Protein AF-A0A2N2TC26-F1 (afdb_monomer_lite)

Secondary structure (DSSP, 8-state):
-PPPP-PPPPPPHHHHHHHHHHTT--HHHHHHHHHHHHHTT---S-----

Foldseek 3Di:
DDDDDDDDDDDDPVNVVVVCVVVPNDPVNVVVVVVVCVVVVVDPDDDDDD

pLDDT: mean 83.42, std 5.31, range [65.38, 89.69]

Sequence (50 aa):
PGEVMLLKGSASLSDVVKALNSIGATPQDLLAILQALKASGALRAELEVI

Radius of gyration: 15.31 Å; chains: 1; bounding box: 30×24×46 Å

Structure (mmCIF, N/CA/C/O backbone):
data_AF-A0A2N2TC26-F1
#
_entry.id   AF-A0A2N2TC26-F1
#
loop_
_atom_site.group_PDB
_atom_site.id
_atom_site.type_symbol
_atom_site.label_atom_id
_atom_site.label_alt_id
_atom_site.label_comp_id
_atom_site.label_asym_id
_atom_site.label_entity_id
_atom_site.label_seq_id
_atom_site.pdbx_PDB_ins_code
_atom_site.Cartn_x
_atom_site.Cartn_y
_atom_site.Cartn_z
_atom_site.occupancy
_atom_site.B_iso_or_equiv
_atom_site.auth_seq_id
_atom_site.auth_comp_id
_atom_site.auth_asym_id
_atom_site.auth_atom_id
_atom_site.pdbx_PDB_model_num
ATOM 1 N N . PRO A 1 1 ? 22.207 -8.620 -36.194 1.00 65.38 1 PRO A N 1
ATOM 2 C CA . PRO A 1 1 ? 20.969 -7.973 -35.689 1.00 65.38 1 PRO A CA 1
ATOM 3 C C . PRO A 1 1 ? 20.614 -8.559 -34.317 1.00 65.38 1 PRO A C 1
ATOM 5 O O . PRO A 1 1 ? 20.547 -9.777 -34.207 1.00 65.38 1 PRO A O 1
ATOM 8 N N . GLY A 1 2 ? 20.509 -7.733 -33.273 1.00 78.06 2 GLY A N 1
ATOM 9 C CA . GLY A 1 2 ? 20.211 -8.212 -31.918 1.00 78.06 2 GLY A CA 1
ATOM 10 C C . GLY A 1 2 ? 18.71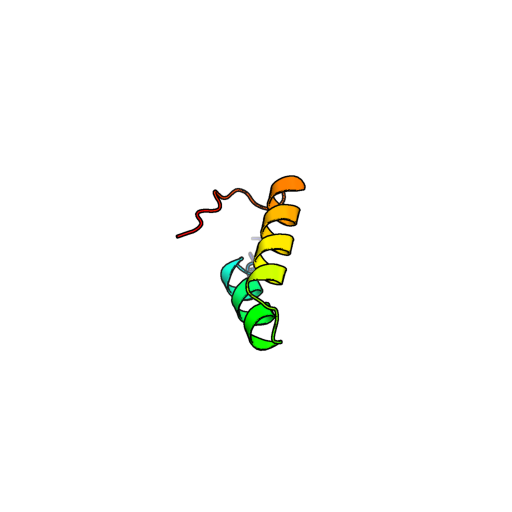3 -8.440 -31.720 1.00 78.06 2 GLY A C 1
ATOM 11 O O . GLY A 1 2 ? 17.920 -7.563 -32.056 1.00 78.06 2 GLY A O 1
ATOM 12 N N . GLU A 1 3 ? 18.334 -9.600 -31.187 1.00 79.88 3 GLU A N 1
ATOM 13 C CA . GLU A 1 3 ? 16.979 -9.848 -30.687 1.00 79.88 3 GLU A CA 1
ATOM 14 C C . GLU A 1 3 ? 16.748 -9.032 -29.412 1.00 79.88 3 GLU A C 1
ATOM 16 O O . GLU A 1 3 ? 17.522 -9.102 -28.457 1.00 79.88 3 GLU A O 1
ATOM 21 N N . VAL A 1 4 ? 15.676 -8.245 -29.398 1.00 82.75 4 VAL A N 1
ATOM 22 C CA . VAL A 1 4 ? 15.196 -7.536 -28.209 1.00 82.75 4 VAL A CA 1
ATOM 23 C C . VAL A 1 4 ? 14.099 -8.370 -27.560 1.00 82.75 4 VAL A C 1
ATOM 25 O O . VAL A 1 4 ? 13.081 -8.660 -28.185 1.00 82.75 4 VAL A O 1
ATOM 28 N N . MET A 1 5 ? 14.301 -8.740 -26.296 1.00 83.25 5 MET A N 1
ATOM 29 C CA . MET A 1 5 ? 13.318 -9.458 -25.489 1.00 83.25 5 MET A CA 1
ATOM 30 C C . MET A 1 5 ? 12.565 -8.477 -24.586 1.00 83.25 5 MET A C 1
ATOM 32 O O . MET A 1 5 ? 13.171 -7.701 -23.846 1.00 83.25 5 MET A O 1
ATOM 36 N N . LEU A 1 6 ? 11.233 -8.532 -24.619 1.00 80.19 6 LEU A N 1
ATOM 37 C CA . LEU A 1 6 ? 10.376 -7.830 -23.665 1.00 80.19 6 LEU A CA 1
ATOM 38 C C . LEU A 1 6 ? 10.478 -8.508 -22.294 1.00 80.19 6 LEU A C 1
ATOM 40 O O . LEU A 1 6 ? 10.019 -9.635 -22.107 1.00 80.19 6 LEU A O 1
ATOM 44 N N . LEU A 1 7 ? 11.070 -7.810 -21.328 1.00 79.25 7 LEU A N 1
ATOM 45 C CA . LEU A 1 7 ? 11.048 -8.218 -19.927 1.00 79.25 7 LEU A CA 1
ATOM 46 C C . LEU A 1 7 ? 9.691 -7.846 -19.320 1.00 79.25 7 LEU A C 1
ATOM 48 O O . LEU A 1 7 ? 9.199 -6.734 -19.518 1.00 79.25 7 LEU A O 1
ATOM 52 N N . LYS A 1 8 ? 9.079 -8.770 -18.567 1.00 76.56 8 LYS A N 1
ATOM 53 C CA . LYS A 1 8 ? 7.886 -8.452 -17.770 1.00 76.56 8 LYS A CA 1
ATOM 54 C C . LYS A 1 8 ? 8.231 -7.322 -16.798 1.00 76.56 8 LYS A C 1
ATOM 56 O O . LYS A 1 8 ? 9.221 -7.416 -16.075 1.00 76.56 8 LYS A O 1
ATOM 61 N N . GLY A 1 9 ? 7.412 -6.271 -16.802 1.00 73.88 9 GLY A N 1
ATOM 62 C CA . GLY A 1 9 ? 7.555 -5.146 -15.882 1.00 73.88 9 GLY A CA 1
ATOM 63 C C . GLY A 1 9 ? 7.485 -5.593 -14.421 1.00 73.88 9 GLY A C 1
ATOM 64 O O . GLY A 1 9 ? 6.883 -6.618 -14.095 1.00 73.88 9 GLY A O 1
ATOM 65 N N . SER A 1 10 ? 8.117 -4.819 -13.542 1.00 76.44 10 SER A N 1
ATOM 66 C CA . SER A 1 10 ? 8.022 -5.004 -12.094 1.00 76.44 10 SER A CA 1
ATOM 67 C C . SER A 1 10 ? 6.592 -4.772 -11.593 1.00 76.44 10 SER A C 1
ATOM 69 O O . SER A 1 10 ? 5.800 -4.096 -12.249 1.00 76.44 10 SER A O 1
ATOM 71 N N . ALA A 1 11 ? 6.273 -5.301 -10.409 1.00 80.31 11 ALA A N 1
ATOM 72 C CA . ALA A 1 11 ? 4.978 -5.081 -9.769 1.00 80.31 11 ALA A CA 1
ATOM 73 C C . ALA A 1 11 ? 4.705 -3.583 -9.545 1.00 80.31 11 ALA A C 1
ATOM 75 O O . ALA A 1 11 ? 5.611 -2.832 -9.169 1.00 80.31 11 ALA A O 1
ATOM 76 N N . SER A 1 12 ? 3.458 -3.152 -9.751 1.00 83.75 12 SER A N 1
ATOM 77 C CA . SER A 1 12 ? 3.029 -1.805 -9.376 1.00 83.75 12 SER A CA 1
ATOM 78 C C . SER A 1 12 ? 2.748 -1.731 -7.874 1.00 83.75 12 SER A C 1
ATOM 80 O O . SER A 1 12 ? 2.417 -2.732 -7.235 1.00 83.75 12 SER A O 1
ATOM 82 N N . LEU A 1 13 ? 2.812 -0.529 -7.298 1.00 80.38 13 LEU A N 1
ATOM 83 C CA . LEU A 1 13 ? 2.427 -0.322 -5.898 1.00 80.38 13 LEU A CA 1
ATOM 84 C C . LEU A 1 13 ? 0.985 -0.789 -5.629 1.00 80.38 13 LEU A C 1
ATOM 86 O O . LEU A 1 13 ? 0.705 -1.370 -4.584 1.00 80.38 13 LEU A O 1
ATOM 90 N N . SER A 1 14 ? 0.079 -0.593 -6.590 1.00 83.44 14 SER A N 1
ATOM 91 C CA . SER A 1 14 ? -1.301 -1.069 -6.490 1.00 83.44 14 SER A CA 1
ATOM 92 C C . SER A 1 14 ? -1.399 -2.592 -6.410 1.00 83.44 14 SER A C 1
ATOM 94 O O . SER A 1 14 ? -2.273 -3.092 -5.705 1.00 83.44 14 SER A O 1
ATOM 96 N N . ASP A 1 15 ? -0.514 -3.331 -7.084 1.00 86.00 15 ASP A N 1
ATOM 97 C CA . ASP A 1 15 ? -0.482 -4.797 -7.003 1.00 86.00 15 ASP A CA 1
ATOM 98 C C . ASP A 1 15 ? -0.047 -5.257 -5.610 1.00 86.00 15 ASP A C 1
ATOM 100 O O . ASP A 1 15 ? -0.647 -6.169 -5.042 1.00 86.00 15 ASP A O 1
ATOM 104 N N . VAL A 1 16 ? 0.932 -4.568 -5.016 1.00 83.75 16 VAL A N 1
ATOM 105 C CA . VAL A 1 16 ? 1.402 -4.837 -3.649 1.00 83.75 16 VAL A CA 1
ATOM 106 C C . VAL A 1 16 ? 0.299 -4.559 -2.626 1.00 83.75 16 VAL A C 1
ATOM 108 O O . VAL A 1 16 ? 0.022 -5.401 -1.776 1.00 83.75 16 VAL A O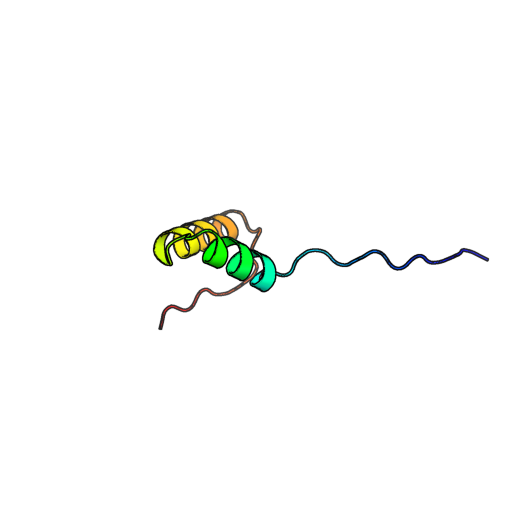 1
ATOM 111 N N . VAL A 1 17 ? -0.382 -3.415 -2.731 1.00 86.44 17 VAL A N 1
ATOM 112 C CA . VAL A 1 17 ? -1.473 -3.040 -1.814 1.00 86.44 17 VAL A CA 1
ATOM 113 C C . VAL A 1 17 ? -2.650 -4.012 -1.918 1.00 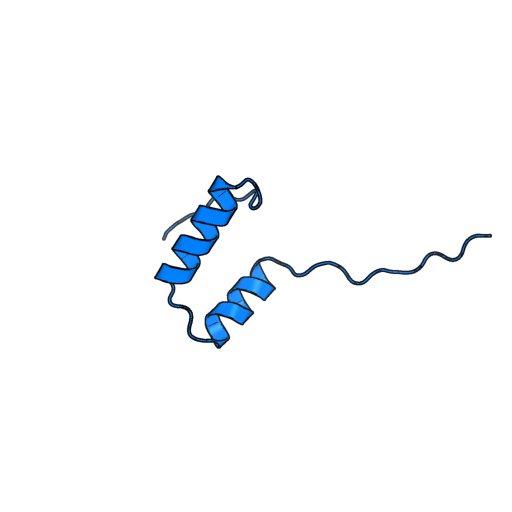86.44 17 VAL A C 1
ATOM 115 O O . VAL A 1 17 ? -3.190 -4.432 -0.897 1.00 86.44 17 VAL A O 1
ATOM 118 N N . LYS A 1 18 ? -3.040 -4.413 -3.134 1.00 88.00 18 LYS A N 1
ATOM 119 C CA . LYS A 1 18 ? -4.096 -5.418 -3.343 1.00 88.00 18 LYS A CA 1
ATOM 120 C C . LYS A 1 18 ? -3.717 -6.765 -2.740 1.00 88.00 18 LYS A C 1
ATOM 122 O O . LYS A 1 18 ? -4.549 -7.373 -2.069 1.00 88.00 18 LYS A O 1
ATOM 127 N N . ALA A 1 19 ? -2.478 -7.208 -2.956 1.00 86.50 19 ALA A N 1
ATOM 128 C CA . ALA A 1 19 ? -1.981 -8.448 -2.384 1.00 86.50 19 ALA A CA 1
ATOM 129 C C . ALA A 1 19 ? -2.057 -8.395 -0.857 1.00 86.50 19 ALA A C 1
ATOM 131 O O . ALA A 1 19 ? -2.723 -9.242 -0.278 1.00 86.50 19 ALA A O 1
ATOM 132 N N . LEU A 1 20 ? -1.493 -7.365 -0.221 1.00 86.38 20 LEU A N 1
ATOM 133 C CA . LEU A 1 20 ? -1.501 -7.203 1.237 1.00 86.38 20 LEU A CA 1
ATOM 134 C C . LEU A 1 20 ? -2.922 -7.130 1.824 1.00 86.38 20 LEU A C 1
ATOM 136 O O . LEU A 1 20 ? -3.212 -7.829 2.795 1.00 86.38 20 LEU A O 1
ATOM 140 N N . ASN A 1 21 ? -3.828 -6.371 1.198 1.00 84.56 21 ASN A N 1
ATOM 141 C CA . ASN A 1 21 ? -5.242 -6.330 1.588 1.00 84.56 21 ASN A CA 1
ATOM 142 C C . ASN A 1 21 ? -5.896 -7.721 1.546 1.00 84.56 21 ASN A C 1
ATOM 144 O O . ASN A 1 21 ? -6.659 -8.072 2.441 1.00 84.56 21 ASN A O 1
ATOM 148 N N . SER A 1 22 ? -5.585 -8.535 0.530 1.00 89.00 22 SER A N 1
ATOM 149 C CA . SER A 1 22 ? -6.171 -9.876 0.382 1.00 89.00 22 SER A CA 1
ATOM 150 C C . SER A 1 22 ? -5.724 -10.876 1.455 1.00 89.00 22 SER A C 1
ATOM 152 O O . SER A 1 22 ? -6.441 -11.836 1.722 1.00 89.00 22 SER A O 1
ATOM 154 N N . ILE A 1 23 ? -4.570 -10.639 2.092 1.00 85.19 23 ILE A N 1
ATOM 155 C CA . ILE A 1 23 ? -4.028 -11.481 3.177 1.00 85.19 23 ILE A CA 1
ATOM 156 C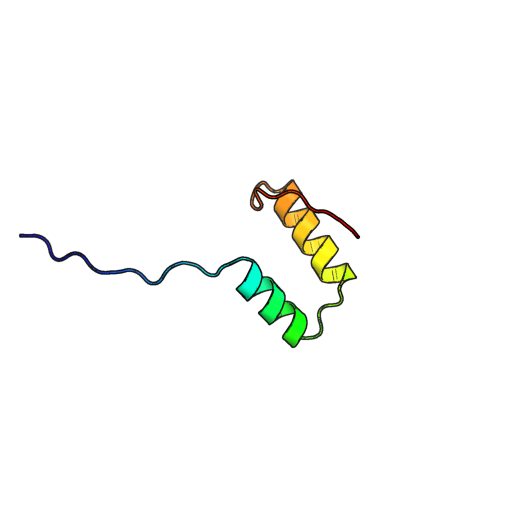 C . ILE A 1 23 ? -4.508 -11.010 4.560 1.00 85.19 23 ILE A C 1
ATOM 158 O O . ILE A 1 23 ? -4.146 -11.610 5.569 1.00 85.19 23 ILE A O 1
ATOM 162 N N . GLY A 1 24 ? -5.327 -9.952 4.617 1.00 85.94 24 GLY A N 1
ATOM 163 C CA . GLY A 1 24 ? -5.874 -9.405 5.858 1.00 85.94 24 GLY A CA 1
ATOM 164 C C . GLY A 1 24 ? -4.990 -8.360 6.540 1.00 85.94 24 GLY A C 1
ATOM 165 O O . GLY A 1 24 ? -5.184 -8.109 7.727 1.00 85.94 24 GLY A O 1
ATOM 166 N N . ALA A 1 25 ? -4.036 -7.747 5.826 1.00 89.50 25 ALA A N 1
ATOM 167 C CA . ALA A 1 25 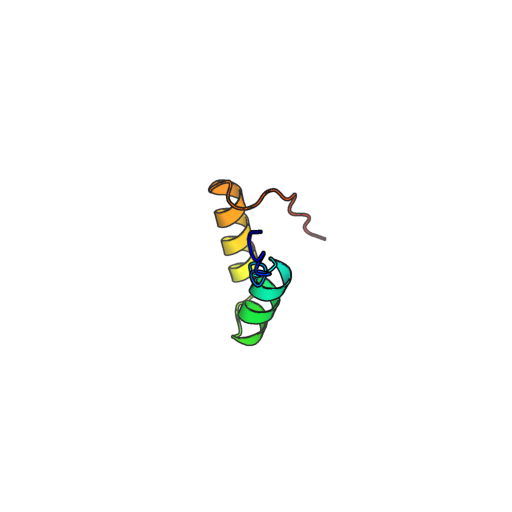? -3.312 -6.596 6.362 1.00 89.50 25 ALA A CA 1
ATOM 168 C C . ALA A 1 25 ? -4.304 -5.473 6.686 1.00 89.50 25 ALA A C 1
ATOM 170 O O . ALA A 1 25 ? -5.162 -5.133 5.866 1.00 89.50 25 ALA A O 1
ATOM 171 N N . THR A 1 26 ? -4.200 -4.895 7.881 1.00 88.31 26 THR A N 1
ATOM 172 C CA . THR A 1 26 ? -5.086 -3.794 8.252 1.00 88.31 26 THR A CA 1
ATOM 173 C C . THR A 1 26 ? -4.675 -2.516 7.514 1.00 88.31 26 THR A C 1
ATOM 175 O O . THR A 1 26 ? -3.506 -2.354 7.145 1.00 88.31 26 THR A O 1
ATOM 178 N N . PRO A 1 27 ? -5.588 -1.544 7.335 1.00 83.94 27 PRO A N 1
ATOM 179 C CA . PRO A 1 27 ? -5.221 -0.227 6.815 1.00 83.94 27 PRO A CA 1
ATOM 180 C C . PRO A 1 27 ? -4.087 0.439 7.613 1.00 83.94 27 PRO A C 1
ATOM 182 O O . PRO A 1 27 ? -3.274 1.165 7.047 1.00 83.94 27 PRO A O 1
ATOM 185 N N . GLN A 1 28 ? -4.003 0.153 8.918 1.00 86.69 28 GLN A N 1
ATOM 186 C CA . GLN A 1 28 ? -2.945 0.640 9.801 1.00 86.69 28 GLN A CA 1
ATOM 187 C C . GLN A 1 28 ? -1.579 0.024 9.465 1.00 86.69 28 GLN A C 1
ATOM 189 O O . GLN A 1 28 ? -0.587 0.750 9.396 1.00 86.69 28 GLN A O 1
ATOM 194 N N . ASP A 1 29 ? -1.5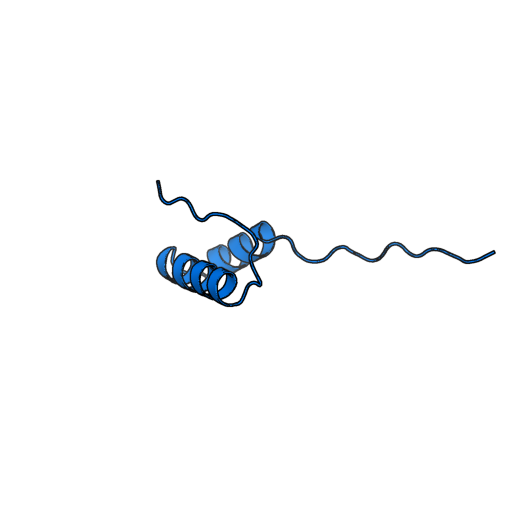32 -1.281 9.183 1.00 88.19 29 ASP A N 1
ATOM 195 C CA . ASP A 1 29 ? -0.304 -1.965 8.759 1.00 88.19 29 ASP A CA 1
ATOM 196 C C . ASP A 1 29 ? 0.164 -1.457 7.393 1.00 88.19 29 ASP A C 1
ATOM 198 O O . ASP A 1 29 ? 1.350 -1.192 7.186 1.00 88.19 29 ASP A O 1
ATOM 202 N N . LEU A 1 30 ? -0.776 -1.254 6.466 1.00 86.06 30 LEU A N 1
ATOM 203 C CA . LEU A 1 30 ? -0.477 -0.678 5.157 1.00 86.06 30 LEU A CA 1
ATOM 204 C C . LEU A 1 30 ? 0.095 0.730 5.278 1.00 86.06 30 LEU A C 1
ATOM 206 O O . LEU A 1 30 ? 1.087 1.046 4.624 1.00 86.06 30 LEU A O 1
ATOM 210 N N . LEU A 1 31 ? -0.491 1.562 6.137 1.00 86.19 31 LEU A N 1
ATOM 211 C CA . LEU A 1 31 ? 0.007 2.905 6.396 1.00 86.19 31 LEU A CA 1
ATOM 212 C C . LEU A 1 31 ? 1.439 2.873 6.948 1.00 86.19 31 LEU A C 1
ATOM 214 O O . LEU A 1 31 ? 2.292 3.609 6.452 1.00 86.19 31 LEU A O 1
ATOM 218 N N . ALA A 1 32 ? 1.723 1.994 7.913 1.00 89.38 32 ALA A N 1
ATOM 219 C CA . ALA A 1 32 ? 3.063 1.830 8.476 1.00 89.38 32 ALA A CA 1
ATOM 220 C C . ALA A 1 32 ? 4.089 1.388 7.414 1.00 89.38 32 ALA A C 1
ATOM 222 O O . ALA A 1 32 ? 5.191 1.939 7.346 1.00 89.38 32 ALA A O 1
ATOM 223 N N . ILE A 1 33 ? 3.717 0.456 6.530 1.00 88.88 33 ILE A N 1
ATOM 224 C CA . ILE A 1 33 ? 4.562 0.014 5.410 1.00 88.88 33 ILE A CA 1
ATOM 225 C C . ILE A 1 33 ? 4.823 1.172 4.440 1.00 88.88 33 ILE A C 1
ATOM 227 O O . ILE A 1 33 ? 5.972 1.432 4.085 1.00 88.88 33 ILE A O 1
ATOM 231 N N . LEU A 1 34 ? 3.786 1.905 4.027 1.00 88.38 34 LEU A N 1
ATOM 232 C CA . LEU A 1 34 ? 3.921 3.027 3.093 1.00 88.38 34 LEU A CA 1
ATOM 233 C C . LEU A 1 34 ? 4.784 4.156 3.675 1.00 88.38 34 LEU A C 1
ATOM 235 O O . LEU A 1 34 ? 5.612 4.730 2.965 1.00 88.38 34 LEU A O 1
ATOM 239 N N . GLN A 1 35 ? 4.654 4.437 4.974 1.00 88.00 35 GLN A N 1
ATOM 240 C CA . GLN A 1 35 ? 5.513 5.384 5.687 1.00 88.00 35 GLN A CA 1
ATOM 241 C C . GLN A 1 35 ? 6.976 4.920 5.721 1.00 88.00 35 GLN A C 1
ATOM 243 O O . GLN A 1 35 ? 7.872 5.723 5.455 1.00 88.00 35 GLN A O 1
ATOM 248 N N . ALA A 1 36 ? 7.232 3.631 5.969 1.00 89.62 36 ALA A N 1
ATOM 249 C CA . ALA A 1 36 ? 8.581 3.062 5.935 1.00 89.62 36 ALA A CA 1
ATOM 250 C C . ALA A 1 36 ? 9.200 3.102 4.523 1.00 89.62 36 ALA A C 1
ATOM 252 O O . ALA A 1 36 ? 10.377 3.438 4.354 1.00 89.62 36 ALA A O 1
ATOM 253 N N . LEU A 1 37 ? 8.407 2.830 3.482 1.00 89.00 37 LEU A N 1
ATOM 254 C CA . LEU A 1 37 ? 8.842 2.947 2.086 1.00 89.00 37 LEU A CA 1
ATOM 255 C C . LEU A 1 37 ? 9.152 4.403 1.704 1.00 89.00 37 LEU A C 1
ATOM 257 O O . LEU A 1 37 ? 10.122 4.661 0.992 1.00 89.00 37 LEU A O 1
ATOM 261 N N . LYS A 1 38 ? 8.379 5.368 2.212 1.00 85.94 38 LYS A N 1
ATOM 262 C CA . LYS A 1 38 ? 8.667 6.799 2.040 1.00 85.94 38 LYS A CA 1
ATOM 263 C C . LYS A 1 38 ? 9.966 7.196 2.749 1.00 85.94 38 LYS A C 1
ATOM 265 O O . LYS A 1 38 ? 10.816 7.836 2.137 1.00 85.94 38 LYS A O 1
ATOM 270 N N . ALA A 1 39 ? 10.151 6.783 4.004 1.00 89.00 39 ALA A N 1
ATOM 271 C CA . ALA A 1 39 ? 11.342 7.099 4.798 1.00 89.00 39 ALA A CA 1
ATOM 272 C C . ALA A 1 39 ? 12.635 6.492 4.220 1.00 89.00 39 ALA A C 1
ATOM 274 O O . ALA A 1 39 ? 13.694 7.107 4.305 1.00 89.00 39 ALA A O 1
ATOM 275 N N . SER A 1 40 ? 12.547 5.315 3.594 1.00 89.69 40 SER A N 1
ATOM 276 C CA . SER A 1 40 ? 13.677 4.673 2.900 1.00 89.69 40 SER A CA 1
ATOM 277 C C . SER A 1 40 ? 13.980 5.266 1.518 1.00 89.69 40 SER A C 1
ATOM 279 O O . SER A 1 40 ? 14.960 4.873 0.887 1.00 89.69 40 SER A O 1
ATOM 281 N N . GLY A 1 41 ? 13.151 6.191 1.019 1.00 86.25 41 GLY A N 1
ATOM 282 C CA . GLY A 1 41 ? 13.266 6.744 -0.334 1.00 86.25 41 GLY A CA 1
ATOM 283 C C . GLY A 1 41 ? 12.832 5.780 -1.447 1.00 86.25 41 GLY A C 1
ATOM 284 O O . GLY A 1 41 ? 12.956 6.116 -2.626 1.00 86.25 41 GLY A O 1
ATOM 285 N N . ALA A 1 42 ? 12.304 4.604 -1.089 1.00 87.50 42 ALA A N 1
ATOM 286 C CA . ALA A 1 42 ? 11.789 3.604 -2.022 1.00 87.50 42 ALA A CA 1
ATOM 287 C C . ALA A 1 42 ? 10.441 4.011 -2.642 1.00 87.50 42 ALA A C 1
ATOM 289 O O . ALA A 1 42 ? 10.079 3.525 -3.713 1.00 87.50 42 ALA A O 1
ATOM 290 N N . LEU A 1 43 ? 9.709 4.922 -1.993 1.00 85.06 43 LEU A N 1
ATOM 291 C CA . LEU A 1 43 ? 8.443 5.464 -2.475 1.00 85.06 43 LEU A CA 1
ATOM 292 C C . LEU A 1 43 ? 8.575 6.957 -2.797 1.00 85.06 43 LEU A C 1
ATOM 294 O O . LEU A 1 43 ? 8.710 7.792 -1.905 1.00 85.06 43 LEU A O 1
ATOM 298 N N . ARG A 1 44 ? 8.475 7.296 -4.086 1.00 80.50 44 ARG A N 1
ATOM 299 C CA . ARG A 1 44 ? 8.357 8.679 -4.572 1.00 80.50 44 ARG A CA 1
ATOM 300 C C . ARG A 1 44 ? 6.884 9.022 -4.776 1.00 80.50 44 ARG A C 1
ATOM 302 O O . ARG A 1 44 ? 6.396 9.002 -5.901 1.00 80.50 44 ARG A O 1
ATOM 309 N N . ALA A 1 45 ? 6.177 9.263 -3.678 1.00 81.31 45 ALA A N 1
ATOM 310 C CA . ALA A 1 45 ? 4.770 9.645 -3.688 1.00 81.31 45 ALA A CA 1
ATOM 311 C C . ALA A 1 45 ? 4.424 10.500 -2.462 1.00 81.31 45 ALA A C 1
ATOM 313 O O . ALA A 1 45 ? 5.070 10.398 -1.413 1.00 81.31 45 ALA A O 1
ATOM 314 N N . GLU A 1 46 ? 3.385 11.319 -2.590 1.00 75.94 46 GLU A N 1
ATOM 315 C CA . GLU A 1 46 ? 2.752 11.985 -1.456 1.00 75.94 46 GLU A CA 1
ATOM 316 C C . GLU A 1 46 ? 1.664 11.073 -0.889 1.00 75.94 46 GLU A C 1
ATOM 318 O O . GLU A 1 46 ? 0.902 10.455 -1.630 1.00 75.94 46 GLU A O 1
ATOM 323 N N . LEU A 1 47 ? 1.647 10.936 0.436 1.00 76.62 47 LEU A N 1
ATOM 324 C CA . LEU A 1 47 ? 0.617 10.184 1.139 1.00 76.62 47 LEU A CA 1
ATOM 325 C C . LEU A 1 47 ? -0.428 11.192 1.615 1.00 76.62 47 LEU A C 1
ATOM 327 O O . LEU A 1 47 ? -0.114 12.023 2.467 1.00 76.62 47 LEU A O 1
ATOM 331 N N . GLU A 1 48 ? -1.633 11.117 1.065 1.00 77.19 48 GLU A N 1
ATOM 332 C CA . GLU A 1 48 ? -2.789 11.903 1.493 1.00 77.19 48 GLU A CA 1
ATOM 333 C C . GLU A 1 48 ? -3.724 11.002 2.309 1.00 77.19 48 GLU A C 1
ATOM 335 O O . GLU A 1 48 ? -3.980 9.858 1.929 1.00 77.19 48 GLU A O 1
ATOM 340 N N . VAL A 1 49 ? -4.193 11.496 3.456 1.00 73.69 49 VAL A N 1
ATOM 341 C CA . VAL A 1 49 ? -5.164 10.801 4.311 1.00 73.69 49 VAL A CA 1
ATOM 342 C C . VAL A 1 49 ? -6.451 11.620 4.277 1.00 73.69 49 VAL A C 1
ATOM 344 O O . VAL A 1 49 ? -6.423 12.786 4.671 1.00 73.69 49 VAL A O 1
ATOM 347 N N . ILE A 1 50 ? -7.537 11.015 3.787 1.00 75.00 50 ILE A N 1
ATOM 348 C CA . ILE A 1 50 ? -8.874 11.617 3.625 1.00 75.00 50 ILE A CA 1
ATOM 349 C C . ILE A 1 50 ? -9.891 10.907 4.511 1.00 75.00 50 ILE A C 1
ATOM 351 O O . ILE A 1 50 ? -9.779 9.664 4.634 1.00 75.00 50 ILE A O 1
#